Protein 4PQZ (pdb70)

B-factor: mean 63.62, std 23.31, range [29.93, 160.1]

Structure (mmCIF, N/CA/C/O backbone):
data_4PQZ
#
_entry.id   4PQZ
#
_cell.length_a   61.518
_cell.length_b   61.518
_cell.length_c   84.967
_cell.angle_alpha   90.00
_cell.angle_beta   90.00
_cell.angle_gamma   120.00
#
_symmetry.space_group_name_H-M   'P 32 2 1'
#
loop_
_entity.id
_entity.type
_entity.pdbx_description
1 polymer 'Transcriptional protein SWT1'
2 water water
#
loop_
_atom_site.group_PDB
_atom_site.id
_atom_site.type_symbol
_atom_site.label_atom_id
_atom_site.label_alt_id
_atom_site.label_comp_id
_atom_site.label_asym_id
_atom_site.label_entity_id
_atom_site.label_seq_id
_atom_site.pdbx_PDB_ins_code
_atom_site.Cartn_x
_atom_site.Cartn_y
_atom_site.Cartn_z
_atom_site.occupancy
_atom_site.B_iso_or_equiv
_atom_site.auth_seq_id
_atom_site.auth_comp_id
_atom_site.auth_asym_id
_atom_site.auth_atom_id
_atom_site.pdbx_PDB_model_num
ATOM 1 N N . PRO A 1 32 ? -22.505 -2.372 0.578 1.00 111.29 323 PRO A N 1
ATOM 2 C CA . PRO A 1 32 ? -22.641 -3.428 -0.431 1.00 116.05 323 PRO A CA 1
ATOM 3 C C . PRO A 1 32 ? -22.284 -2.912 -1.825 1.00 116.32 323 PRO A C 1
ATOM 4 O O . PRO A 1 32 ? -21.109 -2.685 -2.117 1.00 114.07 323 PRO A O 1
ATOM 8 N N . LEU A 1 33 ? -23.298 -2.716 -2.664 1.00 119.46 324 LEU A N 1
ATOM 9 C CA . LEU A 1 33 ? -23.111 -2.176 -4.008 1.00 122.55 324 LEU A CA 1
ATOM 10 C C . LEU A 1 33 ? -22.746 -0.683 -3.965 1.00 133.74 324 LEU A C 1
ATOM 11 O O . LEU A 1 33 ? -21.717 -0.266 -4.510 1.00 136.36 324 LEU A O 1
ATOM 16 N N . GLN A 1 34 ? -23.579 0.095 -3.275 1.00 140.07 325 GLN A N 1
ATOM 17 C CA . GLN A 1 34 ? -23.559 1.560 -3.317 1.00 143.50 325 GLN A CA 1
ATOM 18 C C . GLN A 1 34 ? -22.376 2.251 -2.629 1.00 134.23 325 GLN A C 1
ATOM 19 O O . GLN A 1 34 ? -22.302 3.481 -2.575 1.00 132.90 325 GLN A O 1
ATOM 25 N N . PHE A 1 35 ? -21.433 1.466 -2.140 1.00 115.76 326 PHE A N 1
ATOM 26 C CA . PHE A 1 35 ? -20.556 1.921 -1.068 1.00 94.71 326 PHE A CA 1
ATOM 27 C C . PHE A 1 35 ? -19.448 2.917 -1.438 1.00 97.59 326 PHE A C 1
ATOM 28 O O . PHE A 1 35 ? -19.232 3.896 -0.722 1.00 78.84 326 PHE A O 1
ATOM 36 N N . ASP A 1 36 ? -18.755 2.671 -2.546 1.00 120.21 327 ASP A N 1
ATOM 37 C CA . ASP A 1 36 ? -17.472 3.335 -2.817 1.00 119.52 327 ASP A CA 1
ATOM 38 C C . ASP A 1 36 ? -17.527 4.835 -3.134 1.00 109.90 327 ASP A C 1
ATOM 39 O O . ASP A 1 36 ? -16.579 5.559 -2.830 1.00 109.86 327 ASP A O 1
ATOM 44 N N . LYS A 1 37 ? -18.614 5.298 -3.748 1.00 96.01 328 LYS A N 1
ATOM 45 C CA . LYS A 1 37 ? -18.709 6.701 -4.151 1.00 96.92 328 LYS A CA 1
ATOM 46 C C . LYS A 1 37 ? -18.776 7.592 -2.928 1.00 90.77 328 LYS A C 1
ATOM 47 O O . LYS A 1 37 ? -18.166 8.658 -2.888 1.00 96.82 328 LYS A O 1
ATOM 53 N N . VAL A 1 38 ? -19.527 7.143 -1.932 1.00 78.69 329 VAL A N 1
ATOM 54 C CA . VAL A 1 38 ? -19.624 7.864 -0.677 1.00 75.44 329 VAL A CA 1
ATOM 55 C C . VAL A 1 38 ? -18.429 7.543 0.241 1.00 65.45 329 VAL A C 1
ATOM 56 O O . VAL A 1 38 ? -18.155 8.275 1.179 1.00 60.15 329 VAL A O 1
ATOM 60 N N . SER A 1 39 ? -17.713 6.460 -0.038 1.00 80.20 330 SER A N 1
ATOM 61 C CA . SER A 1 39 ? -16.476 6.168 0.690 1.00 86.65 330 SER A CA 1
ATOM 62 C C . SER A 1 39 ? -15.398 7.208 0.387 1.00 80.16 330 SER A C 1
ATOM 63 O O . SER A 1 39 ? -14.858 7.839 1.299 1.00 72.66 330 SER A O 1
ATOM 66 N N . GLN A 1 40 ? -15.080 7.378 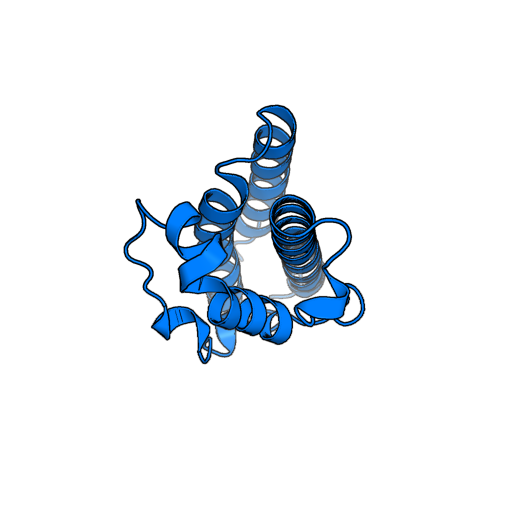-0.895 1.00 74.92 331 GLN A N 1
ATOM 67 C CA . GLN A 1 40 ? -14.103 8.381 -1.303 1.00 76.54 331 GLN A CA 1
ATOM 68 C C . GLN A 1 40 ? -14.608 9.804 -1.047 1.00 85.99 331 GLN A C 1
ATOM 69 O O . GLN A 1 40 ? -13.826 10.690 -0.704 1.00 90.88 331 GLN A O 1
ATOM 75 N N . ASN A 1 41 ? -15.915 10.006 -1.198 1.00 93.85 332 ASN A N 1
ATOM 76 C CA . ASN A 1 41 ? -16.546 11.310 -0.978 1.00 97.46 332 ASN A CA 1
ATOM 77 C C . ASN A 1 41 ? -16.327 11.875 0.434 1.00 86.82 332 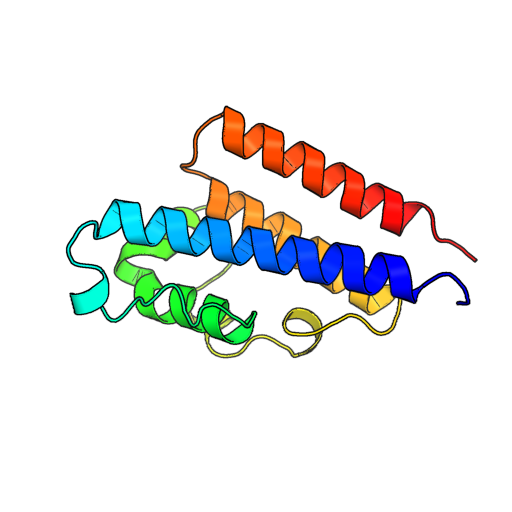ASN A C 1
ATOM 78 O O . ASN A 1 41 ? -15.962 13.040 0.596 1.00 85.56 332 ASN A O 1
ATOM 83 N N . VAL A 1 42 ? -16.560 11.051 1.452 1.00 70.59 333 VAL A N 1
ATOM 84 C CA . VAL A 1 42 ? -16.267 11.428 2.835 1.00 66.24 333 VAL A CA 1
ATOM 85 C C . VAL A 1 42 ? -14.761 11.525 3.069 1.00 63.81 333 VAL A C 1
ATOM 86 O O . VAL A 1 42 ? -14.265 12.535 3.562 1.00 62.52 333 VAL A O 1
ATOM 90 N N . PHE A 1 43 ? -14.048 10.461 2.705 1.00 68.92 334 PHE A N 1
ATOM 91 C CA . PHE A 1 43 ? -12.593 10.372 2.866 1.00 70.21 334 PHE A CA 1
ATOM 92 C C . PHE A 1 43 ? -11.867 11.585 2.281 1.00 77.28 334 PHE A C 1
ATOM 93 O O . PHE A 1 43 ? -11.070 12.224 2.971 1.00 78.92 334 PHE A O 1
ATOM 101 N N . GLU A 1 44 ? -12.163 11.919 1.026 1.00 83.11 335 GLU A N 1
ATOM 102 C CA . GLU A 1 44 ? -11.483 13.030 0.367 1.00 90.86 335 GLU A CA 1
ATOM 103 C C . GLU A 1 44 ? -11.909 14.397 0.906 1.00 84.44 335 GLU A C 1
ATOM 104 O O . GLU A 1 44 ? -11.129 15.350 0.869 1.00 86.68 335 GLU A O 1
ATOM 110 N N . GLN A 1 45 ? -13.134 14.496 1.415 1.00 67.05 336 GLN A N 1
ATOM 111 C CA . GLN A 1 45 ? -13.579 15.749 2.025 1.00 64.44 336 GLN A CA 1
ATOM 112 C C . GLN A 1 45 ? -13.035 15.925 3.442 1.00 59.13 336 GLN A C 1
ATOM 113 O O . GLN A 1 45 ? -12.585 17.014 3.806 1.00 63.83 336 GLN A O 1
ATOM 119 N N . VAL A 1 46 ? -13.078 14.856 4.237 1.00 58.08 337 VAL A N 1
ATOM 120 C CA . VAL A 1 46 ? -12.426 14.841 5.551 1.00 60.23 337 VAL A CA 1
ATOM 121 C C . VAL A 1 46 ? -10.949 15.254 5.445 1.00 57.99 337 VAL A C 1
ATOM 122 O O . VAL A 1 46 ? -10.485 16.105 6.209 1.00 47.97 337 VAL A O 1
ATOM 126 N N . LYS A 1 47 ? -10.241 14.654 4.485 1.00 57.43 338 LYS A N 1
ATOM 127 C CA . LYS A 1 47 ? -8.856 15.022 4.150 1.00 67.91 338 LYS A CA 1
ATOM 128 C C . LYS A 1 47 ? -8.677 16.520 3.892 1.00 68.96 338 LYS A C 1
ATOM 129 O O . LYS A 1 47 ? -7.812 17.157 4.498 1.00 69.41 338 LYS A O 1
ATOM 135 N N . GLU A 1 48 ? -9.490 17.073 2.995 1.00 68.88 339 GLU A N 1
ATOM 136 C CA . GLU A 1 48 ? -9.416 18.497 2.661 1.00 66.25 339 GLU A CA 1
ATOM 137 C C . GLU A 1 48 ? -9.661 19.385 3.876 1.00 60.01 339 GLU A C 1
ATOM 138 O O . GLU A 1 48 ? -9.062 20.449 4.015 1.00 63.33 339 GLU A O 1
ATOM 144 N N . THR A 1 49 ? -10.541 18.930 4.758 1.00 50.12 340 THR A N 1
ATOM 145 C CA . THR A 1 49 ? -10.928 19.700 5.934 1.00 47.92 340 THR A CA 1
ATOM 146 C C . THR A 1 49 ? -9.854 19.648 7.024 1.00 46.99 340 THR A C 1
ATOM 147 O O . THR A 1 49 ? -9.636 20.620 7.748 1.00 54.64 340 THR A O 1
ATOM 151 N N . ILE A 1 50 ? -9.183 18.510 7.138 1.00 54.32 341 ILE A N 1
ATOM 152 C CA . ILE A 1 50 ? -8.069 18.385 8.064 1.00 51.07 341 ILE A CA 1
ATOM 153 C C . ILE A 1 50 ? -6.932 19.288 7.598 1.00 49.07 341 ILE A C 1
ATOM 154 O O . ILE A 1 50 ? -6.303 19.983 8.393 1.00 49.91 341 ILE A O 1
ATOM 159 N N . PHE A 1 51 ? -6.690 19.281 6.292 1.00 46.94 342 PHE A N 1
ATOM 160 C CA . PHE A 1 51 ? -5.593 20.047 5.708 1.00 50.62 342 PHE A CA 1
ATOM 161 C C . PHE A 1 51 ? -5.842 21.538 5.881 1.00 57.89 342 PHE A C 1
ATOM 162 O O . PHE A 1 51 ? -4.956 22.261 6.330 1.00 62.62 342 PHE A O 1
ATOM 170 N N . PHE A 1 52 ? -7.054 21.982 5.544 1.00 49.57 343 PHE A N 1
ATOM 171 C CA . PHE A 1 52 ? -7.470 23.368 5.767 1.00 42.44 343 PHE A CA 1
ATOM 172 C C . PHE A 1 52 ? -7.216 23.798 7.204 1.00 47.45 343 PHE A C 1
ATOM 173 O O . PHE A 1 52 ? -6.638 24.866 7.438 1.00 51.47 343 PHE A O 1
ATOM 181 N N . ALA A 1 53 ? -7.654 22.959 8.150 1.00 48.23 344 ALA A N 1
ATOM 182 C CA . ALA A 1 53 ? -7.572 23.273 9.576 1.00 47.62 344 ALA A CA 1
ATOM 183 C C . ALA A 1 53 ? -6.128 23.376 10.070 1.00 52.86 344 ALA A C 1
ATOM 184 O O . ALA A 1 53 ? -5.784 24.271 10.847 1.00 51.12 344 ALA A O 1
ATOM 186 N N . ILE A 1 54 ? -5.285 22.464 9.606 1.00 54.33 345 ILE A N 1
ATOM 187 C CA . ILE A 1 54 ? -3.884 22.495 9.976 1.00 52.51 345 ILE A CA 1
ATOM 188 C C . ILE A 1 54 ? -3.154 23.676 9.330 1.00 48.51 345 ILE A C 1
ATOM 189 O O . ILE A 1 54 ? -2.429 24.405 10.013 1.00 44.02 345 ILE A O 1
ATOM 194 N N . ASP A 1 55 ? -3.376 23.880 8.031 1.00 57.83 346 ASP A N 1
ATOM 195 C CA . ASP A 1 55 ? -2.852 25.042 7.293 1.00 56.75 346 ASP A CA 1
ATOM 196 C C . ASP A 1 55 ? -3.172 26.363 7.980 1.00 51.49 346 ASP A C 1
ATOM 197 O O . ASP A 1 55 ? -2.298 27.192 8.196 1.00 60.20 346 ASP A O 1
ATOM 202 N N . HIS A 1 56 ? -4.439 26.542 8.329 1.00 54.57 347 HIS A N 1
ATOM 203 C CA . HIS A 1 56 ? -4.945 27.808 8.854 1.00 60.72 347 HIS A CA 1
ATOM 204 C C . HIS A 1 56 ? -4.370 28.131 10.234 1.00 44.77 347 HIS A C 1
ATOM 205 O O . HIS A 1 56 ? -4.032 29.277 10.546 1.00 51.41 347 HIS A O 1
ATOM 212 N N . THR A 1 57 ? -4.280 27.102 11.058 1.00 42.82 348 THR A N 1
ATOM 213 C CA . THR A 1 57 ? -3.769 27.241 12.409 1.00 47.04 348 THR A CA 1
ATOM 214 C C . THR A 1 57 ? -2.243 27.527 12.394 1.00 53.33 348 THR A C 1
ATOM 215 O O . THR A 1 57 ? -1.759 28.393 13.125 1.00 44.42 348 THR A O 1
ATOM 219 N N . LEU A 1 58 ? -1.508 26.833 11.528 1.00 47.36 349 LEU A N 1
ATOM 220 C CA . LEU A 1 58 ? -0.059 27.013 11.431 1.00 61.31 349 LEU A CA 1
ATOM 221 C C . LEU A 1 58 ? 0.319 28.385 10.877 1.00 60.53 349 LEU A C 1
ATOM 222 O O . LEU A 1 58 ? 1.205 29.059 11.408 1.00 50.04 349 LEU A O 1
ATOM 227 N N . ARG A 1 59 ? -0.362 28.788 9.808 1.00 55.43 350 ARG A N 1
ATOM 228 C CA . ARG A 1 59 ? -0.166 30.096 9.210 1.00 59.31 350 ARG A CA 1
ATOM 229 C C . ARG A 1 59 ? -0.506 31.233 10.179 1.00 54.08 350 ARG A C 1
ATOM 230 O O . ARG A 1 59 ? 0.125 32.288 10.154 1.00 62.85 350 ARG A O 1
ATOM 238 N N . LYS A 1 60 ? -1.494 31.019 11.036 1.00 46.54 351 LYS A N 1
ATOM 239 C CA . LYS A 1 60 ? -1.858 32.022 12.040 1.00 55.13 351 LYS A CA 1
ATOM 240 C C . LYS A 1 60 ? -0.856 32.115 13.201 1.00 50.20 351 LYS A C 1
ATOM 241 O O . LYS A 1 60 ? -0.521 33.214 13.662 1.00 48.56 351 LYS A O 1
ATOM 247 N N . GLU A 1 61 ? -0.369 30.970 13.664 1.00 50.89 352 GLU A N 1
ATOM 248 C CA . GLU A 1 61 ? 0.723 30.964 14.638 1.00 50.26 352 GLU A CA 1
ATOM 249 C C . GLU A 1 61 ? 2.040 31.577 14.102 1.00 56.38 352 GLU A C 1
ATOM 250 O O . GLU A 1 61 ? 2.675 32.387 14.781 1.00 46.41 352 GLU A O 1
ATOM 256 N N . TYR A 1 62 ? 2.428 31.208 12.882 1.00 55.83 353 TYR A N 1
ATOM 257 C CA . TYR A 1 62 ? 3.796 31.446 12.399 1.00 55.79 353 TYR A CA 1
ATOM 258 C C . TYR A 1 62 ? 3.946 32.474 11.271 1.00 64.47 353 TYR A C 1
ATOM 259 O O . TYR A 1 62 ? 5.025 33.066 11.098 1.00 56.24 353 TYR A O 1
ATOM 268 N N . GLY A 1 63 ? 2.866 32.693 10.519 1.00 68.28 354 GLY A N 1
ATOM 269 C CA . GLY A 1 63 ? 2.839 33.713 9.479 1.00 64.83 354 GLY A CA 1
ATOM 270 C C . GLY A 1 63 ? 3.913 33.564 8.421 1.00 70.38 354 GLY A C 1
ATOM 271 O O . GLY A 1 63 ? 3.975 32.559 7.717 1.00 81.77 354 GLY A O 1
ATOM 272 N N . GLU A 1 64 ? 4.757 34.585 8.316 1.00 75.29 355 GLU A N 1
ATOM 273 C CA . GLU A 1 64 ? 5.924 34.574 7.439 1.00 85.39 355 GLU A CA 1
ATOM 274 C C . GLU A 1 64 ? 6.875 33.403 7.713 1.00 86.04 355 GLU A C 1
ATOM 275 O O . GLU A 1 64 ? 7.524 32.871 6.802 1.00 73.85 355 GLU A O 1
ATOM 281 N N . ASP A 1 65 ? 6.973 33.012 8.977 1.00 83.32 356 ASP A N 1
ATOM 282 C CA . ASP A 1 65 ? 8.041 32.106 9.384 1.00 69.00 356 ASP A CA 1
ATOM 283 C C . ASP A 1 65 ? 7.711 30.629 9.161 1.00 51.11 356 ASP A C 1
ATOM 284 O O . ASP A 1 65 ? 8.322 29.769 9.785 1.00 58.03 356 ASP A O 1
ATOM 289 N N . ILE A 1 66 ? 6.767 30.328 8.262 1.00 55.51 357 ILE A N 1
ATOM 290 C CA . ILE A 1 66 ? 6.313 28.934 8.111 1.00 63.71 357 ILE A CA 1
ATOM 291 C C . ILE A 1 66 ? 7.318 28.022 7.416 1.00 62.38 357 ILE A C 1
ATOM 292 O O . ILE A 1 66 ? 7.333 26.818 7.664 1.00 65.25 357 ILE A O 1
ATOM 297 N N . GLY A 1 67 ? 8.141 28.591 6.539 1.00 59.03 358 GLY A N 1
ATOM 298 C CA . GLY A 1 67 ? 9.229 27.847 5.926 1.00 58.02 358 GLY A CA 1
ATOM 299 C C . GLY A 1 67 ? 10.296 27.563 6.967 1.00 61.03 358 GLY A C 1
ATOM 300 O O . GLY A 1 67 ? 10.940 26.510 6.951 1.00 68.74 358 GLY A O 1
ATOM 301 N N . PHE A 1 68 ? 10.466 28.512 7.883 1.00 56.23 359 PHE A N 1
ATOM 302 C CA . PHE A 1 68 ? 11.435 28.400 8.970 1.00 63.36 359 PHE A CA 1
ATOM 303 C C . PHE A 1 68 ? 11.071 27.290 9.965 1.00 68.26 359 PHE A C 1
ATOM 304 O O . PHE A 1 68 ? 11.947 26.635 10.518 1.00 57.63 359 PHE A O 1
ATOM 312 N N . ILE A 1 69 ? 9.785 27.065 10.195 1.00 54.31 360 ILE A N 1
ATOM 313 C CA . ILE A 1 69 ? 9.394 25.966 11.094 1.00 47.58 360 ILE A CA 1
ATOM 314 C C . ILE A 1 69 ? 8.930 24.730 10.336 1.00 46.92 360 ILE A C 1
ATOM 315 O O . ILE A 1 69 ? 8.147 23.933 10.853 1.00 66.76 360 ILE A O 1
ATOM 320 N N . ASP A 1 70 ? 9.434 24.578 9.111 1.00 51.14 361 ASP A N 1
ATOM 321 C CA . ASP A 1 70 ? 9.237 23.357 8.306 1.00 64.90 361 ASP A CA 1
ATOM 322 C C . ASP A 1 70 ? 7.777 22.974 7.999 1.00 68.63 361 ASP A C 1
ATOM 323 O O . ASP A 1 70 ? 7.447 21.792 7.850 1.00 53.50 361 ASP A O 1
ATOM 328 N N . TYR A 1 71 ? 6.902 23.964 7.892 1.00 60.81 362 TYR A N 1
ATOM 329 C CA . TYR A 1 71 ? 5.594 23.685 7.329 1.00 63.00 362 TYR A CA 1
ATOM 330 C C . TYR A 1 71 ? 5.522 24.162 5.883 1.00 69.47 362 TYR A C 1
ATOM 331 O O . TYR A 1 71 ? 5.429 25.366 5.623 1.00 78.98 362 TYR A O 1
ATOM 340 N N . ASN A 1 72 ? 5.585 23.220 4.944 1.00 68.88 363 ASN A N 1
ATOM 341 C CA . ASN A 1 72 ? 5.242 23.518 3.555 1.00 81.11 363 ASN A CA 1
ATOM 342 C C . ASN A 1 72 ? 3.896 22.889 3.181 1.00 79.24 363 ASN A C 1
ATOM 343 O O . ASN A 1 72 ? 3.743 21.665 3.273 1.00 77.76 363 ASN A O 1
ATOM 348 N N . PRO A 1 73 ? 2.926 23.726 2.778 1.00 82.20 364 PRO A N 1
ATOM 349 C CA . PRO A 1 73 ? 1.559 23.330 2.408 1.00 79.06 364 PRO A CA 1
ATOM 350 C C . PRO A 1 73 ? 1.530 22.159 1.411 1.00 79.69 364 PRO A C 1
ATOM 351 O O . PRO A 1 73 ? 0.649 21.299 1.472 1.00 67.45 364 PRO A O 1
ATOM 355 N N . ASP A 1 74 ? 2.500 22.148 0.502 1.00 91.06 365 ASP A N 1
ATOM 356 C CA . ASP A 1 74 ? 2.848 20.988 -0.296 1.00 102.01 365 ASP A CA 1
ATOM 357 C C . ASP A 1 74 ? 4.103 20.515 0.423 1.00 115.83 365 ASP A C 1
ATOM 358 O O . ASP A 1 74 ? 5.180 21.023 0.144 1.00 129.35 365 ASP A O 1
ATOM 363 N N . LYS A 1 75 ? 4.025 19.500 1.284 1.00 115.11 366 LYS A N 1
ATOM 364 C CA . LYS A 1 75 ? 3.151 18.342 1.140 1.00 108.99 366 LYS A CA 1
ATOM 365 C C . LYS A 1 75 ? 2.329 18.011 2.390 1.00 90.01 366 LYS A C 1
ATOM 366 O O . LYS A 1 75 ? 2.702 17.164 3.188 1.00 94.43 366 LYS A O 1
ATOM 372 N N . LEU A 1 76 ? 1.189 18.676 2.513 1.00 73.61 367 LEU A N 1
ATOM 373 C CA . LEU A 1 76 ? 0.098 18.190 3.323 1.00 70.02 367 LEU A CA 1
ATOM 374 C C . LEU A 1 76 ? -0.779 17.418 2.353 1.00 72.51 367 LEU A C 1
ATOM 375 O O . LEU A 1 76 ? -1.816 17.925 1.928 1.00 78.34 367 LEU A O 1
ATOM 380 N N . THR A 1 77 ? -0.342 16.219 1.964 1.00 67.77 368 THR A N 1
ATOM 381 C CA . THR A 1 77 ? -1.110 15.399 1.015 1.00 74.07 368 THR A CA 1
ATOM 382 C C . THR A 1 77 ? -1.743 14.167 1.640 1.00 68.56 368 THR A C 1
ATOM 383 O O . THR A 1 77 ? -2.665 13.578 1.074 1.00 76.09 368 THR A O 1
ATOM 387 N N . THR A 1 78 ? -1.249 13.760 2.799 1.00 55.17 369 THR A N 1
ATOM 388 C CA . THR A 1 78 ? -1.810 12.578 3.433 1.00 56.18 369 THR A CA 1
ATOM 389 C C . THR A 1 78 ? -2.317 12.876 4.831 1.00 59.33 369 THR A C 1
ATOM 390 O O . THR A 1 78 ? -1.962 13.888 5.435 1.00 58.11 369 THR A O 1
ATOM 394 N N . ILE A 1 79 ? -3.155 11.984 5.344 1.00 63.85 370 ILE A N 1
ATOM 395 C CA . ILE A 1 79 ? -3.629 12.107 6.711 1.00 55.68 370 ILE A CA 1
ATOM 396 C C . ILE A 1 79 ? -2.453 11.878 7.652 1.00 57.69 370 ILE A C 1
ATOM 397 O O . ILE A 1 79 ? -2.381 12.479 8.723 1.00 50.54 370 ILE A O 1
ATOM 402 N N . GLU A 1 80 ? -1.515 11.035 7.221 1.00 63.01 371 GLU A N 1
ATOM 403 C CA . GLU A 1 80 ? -0.276 10.804 7.968 1.00 72.82 371 GLU A CA 1
ATOM 404 C C . GLU A 1 80 ? 0.594 12.061 8.137 1.00 52.12 371 GLU A C 1
ATOM 405 O O . GLU A 1 80 ? 1.118 12.293 9.216 1.00 44.53 371 GLU A O 1
ATOM 411 N N . ASN A 1 81 ? 0.749 12.850 7.071 1.00 43.09 372 ASN A N 1
ATOM 412 C CA . ASN A 1 81 ? 1.401 14.161 7.161 1.00 42.07 372 ASN A CA 1
ATOM 413 C C . ASN A 1 81 ? 0.729 15.088 8.166 1.00 49.89 372 ASN A C 1
ATOM 414 O O . ASN A 1 81 ? 1.397 15.716 8.993 1.00 60.89 372 ASN A O 1
ATOM 419 N N . ALA A 1 82 ? -0.597 15.167 8.086 1.00 35.21 373 ALA A N 1
ATOM 420 C CA . ALA A 1 82 ? -1.381 15.995 8.997 1.00 32.48 373 ALA A CA 1
ATOM 421 C C . ALA A 1 82 ? -1.158 15.589 10.450 1.00 43.95 373 ALA A C 1
ATOM 422 O O . ALA A 1 82 ? -0.874 16.429 11.304 1.00 44.32 373 ALA A O 1
ATOM 424 N N . SER A 1 83 ? -1.284 14.295 10.716 1.00 49.24 374 SER A N 1
ATOM 425 C CA . SER A 1 83 ? -1.060 13.734 12.044 1.00 52.18 374 SER A CA 1
ATOM 426 C C . SER A 1 83 ? 0.329 14.076 12.572 1.00 48.73 374 SER A C 1
ATOM 427 O O . SER A 1 83 ? 0.490 14.533 13.709 1.00 46.38 374 SER A O 1
ATOM 430 N N . ASN 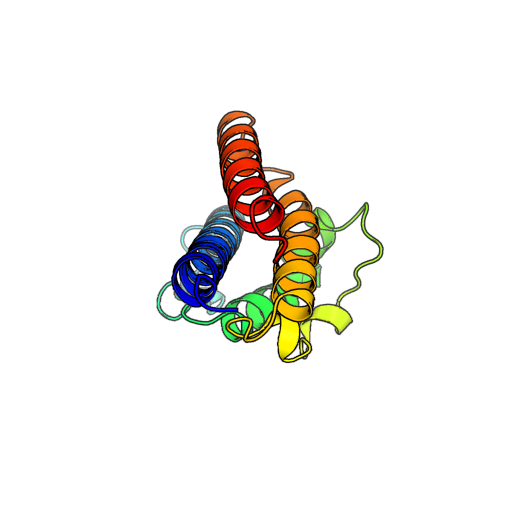A 1 84 ? 1.332 13.863 11.731 1.00 35.75 375 ASN A N 1
ATOM 431 C CA . ASN A 1 84 ? 2.715 14.243 12.062 1.00 46.63 375 ASN A CA 1
ATOM 432 C C . ASN A 1 84 ? 2.838 15.742 12.417 1.00 51.61 375 ASN A C 1
ATOM 433 O O . ASN A 1 84 ? 3.482 16.109 13.406 1.00 41.05 375 ASN A O 1
ATOM 438 N N . TYR A 1 85 ? 2.188 16.607 11.641 1.00 48.22 376 TYR A N 1
ATOM 439 C CA . TYR A 1 85 ? 2.096 18.029 12.010 1.00 49.35 376 TYR A CA 1
ATOM 440 C C . TYR A 1 85 ? 1.433 18.320 13.367 1.00 50.08 376 TYR A C 1
ATOM 441 O O . TYR A 1 85 ? 1.910 19.177 14.118 1.00 50.44 376 TYR A O 1
ATOM 450 N N . ILE A 1 86 ? 0.348 17.612 13.681 1.00 48.77 377 ILE A N 1
ATOM 451 C CA . ILE A 1 86 ? -0.300 17.777 14.982 1.00 40.02 377 ILE A CA 1
ATOM 452 C C . ILE A 1 86 ? 0.633 17.325 16.085 1.00 40.77 377 ILE A C 1
ATOM 453 O O . ILE A 1 86 ? 0.767 18.005 17.109 1.00 42.84 377 ILE A O 1
ATOM 458 N N . TYR A 1 87 ? 1.270 16.172 15.866 1.00 38.23 378 TYR A N 1
ATOM 459 C CA . TYR A 1 87 ? 2.371 15.672 16.720 1.00 47.72 378 TYR A CA 1
ATOM 460 C C . TYR A 1 87 ? 3.554 16.653 16.925 1.00 37.57 378 TYR A C 1
ATOM 461 O O . TYR A 1 87 ? 3.947 16.950 18.058 1.00 47.25 378 TYR A O 1
ATOM 470 N N . LEU A 1 88 ? 4.126 17.147 15.834 1.00 38.73 379 LEU A N 1
ATOM 471 C CA . LEU A 1 88 ? 5.326 18.014 15.924 1.00 45.66 379 LEU A CA 1
ATOM 472 C C . LEU A 1 88 ? 5.044 19.346 16.591 1.00 51.47 379 LEU A C 1
ATOM 473 O O . LEU A 1 88 ? 5.905 19.899 17.265 1.00 49.26 379 LEU A O 1
ATOM 478 N N . PHE A 1 89 ? 3.828 19.854 16.389 1.00 51.72 380 PHE A N 1
ATOM 479 C CA . PHE A 1 89 ? 3.453 21.172 16.880 1.00 46.35 380 PHE A CA 1
ATOM 480 C C . PHE A 1 89 ? 2.502 21.101 18.063 1.00 39.93 380 PHE A C 1
ATOM 481 O O . PHE A 1 89 ? 1.808 22.074 18.363 1.00 49.46 380 PHE A O 1
ATOM 489 N N . TRP A 1 90 ? 2.497 19.959 18.746 1.00 34.76 381 TRP A N 1
ATOM 490 C CA . TRP A 1 90 ? 1.553 19.710 19.839 1.00 43.30 381 TRP A CA 1
ATOM 491 C C . TRP A 1 90 ? 1.679 20.713 20.982 1.00 43.22 381 TRP A C 1
ATOM 492 O O . TRP A 1 90 ? 0.721 21.408 21.340 1.00 50.25 381 TRP A O 1
ATOM 503 N N . VAL A 1 91 ? 2.870 20.783 21.552 1.00 49.26 382 VAL A N 1
ATOM 504 C CA . VAL A 1 91 ? 3.134 21.650 22.689 1.00 42.78 382 VAL A CA 1
ATOM 505 C C . VAL A 1 91 ? 2.946 23.125 22.341 1.00 52.15 382 VAL A C 1
ATOM 506 O O . VAL A 1 91 ? 2.388 23.886 23.132 1.00 51.24 382 VAL A O 1
ATOM 510 N N . SER A 1 92 ? 3.392 23.521 21.148 1.00 47.10 383 SER A N 1
ATOM 511 C CA . SER A 1 92 ? 3.343 24.917 20.722 1.00 39.61 383 SER A CA 1
ATOM 512 C C . SER A 1 92 ? 1.958 25.389 20.301 1.00 50.95 383 SER A C 1
ATOM 513 O O . SER A 1 92 ? 1.533 26.513 20.629 1.00 54.42 383 SER A O 1
ATOM 516 N N . VAL A 1 93 ? 1.263 24.554 19.527 1.00 38.98 384 VAL A N 1
ATOM 517 C CA . VAL A 1 93 ? 0.032 25.010 18.889 1.00 38.65 384 VAL A CA 1
ATOM 518 C C . VAL A 1 93 ? -1.211 24.134 19.141 1.00 43.79 384 VAL A C 1
ATOM 519 O O . VAL A 1 93 ? -2.273 24.654 19.465 1.00 50.11 384 VAL A O 1
ATOM 523 N N . PHE A 1 94 ? -1.077 22.815 19.003 1.00 43.44 385 PHE A N 1
ATOM 524 C CA . PHE A 1 94 ? -2.249 21.956 18.909 1.00 44.44 385 PHE A CA 1
ATOM 525 C C . PHE A 1 94 ? -2.857 21.443 20.224 1.00 49.96 385 PHE A C 1
ATOM 526 O O . PHE A 1 94 ? -4.051 21.211 20.285 1.00 47.63 385 PHE A O 1
ATOM 534 N N . SER A 1 95 ? -2.054 21.263 21.268 1.00 50.77 386 SER A N 1
ATOM 535 C CA . SER A 1 95 ? -2.597 20.765 22.524 1.00 48.62 386 SER A CA 1
ATOM 536 C C . SER A 1 95 ? -3.570 21.766 23.129 1.00 39.55 386 SER A C 1
ATOM 537 O O . SER A 1 95 ? -4.488 21.395 23.848 1.00 36.12 386 SER A O 1
ATOM 540 N N . GLU A 1 96 ? -3.338 23.041 22.866 1.00 49.85 387 GLU A N 1
ATOM 541 C CA . GLU A 1 96 ? -4.248 24.076 23.335 1.00 51.26 387 GLU A CA 1
ATOM 542 C C . GLU A 1 96 ? -5.641 23.876 22.755 1.00 49.00 387 GLU A C 1
ATOM 543 O O . GLU A 1 96 ? -6.637 24.061 23.447 1.00 42.35 387 GLU A O 1
ATOM 549 N N . LEU A 1 97 ? -5.694 23.496 21.480 1.00 49.00 388 LEU A N 1
ATOM 550 C CA . LEU A 1 97 ? -6.965 23.248 20.800 1.00 45.70 388 LEU A CA 1
ATOM 551 C C . LEU A 1 97 ? -7.647 21.988 21.343 1.00 42.83 388 LEU A C 1
ATOM 552 O O . LEU A 1 97 ? -8.855 21.821 21.223 1.00 42.37 388 LEU A O 1
ATOM 557 N N . PHE A 1 98 ? -6.870 21.124 21.980 1.00 48.10 389 PHE A N 1
ATOM 558 C CA . PHE A 1 98 ? -7.399 19.868 22.470 1.00 36.06 389 PHE A CA 1
ATOM 559 C C . PHE A 1 98 ? -7.617 19.843 23.986 1.00 39.26 389 PHE A C 1
ATOM 560 O O . PHE A 1 98 ? -7.751 18.764 24.574 1.00 33.63 389 PHE A O 1
ATOM 568 N N . THR A 1 99 ? -7.662 21.012 24.626 1.00 43.47 390 THR A N 1
ATOM 569 C CA . THR A 1 99 ? -7.769 21.037 26.092 1.00 47.13 390 THR A CA 1
ATOM 570 C C . THR A 1 99 ? -8.984 20.266 26.635 1.00 49.23 390 THR A C 1
ATOM 571 O O . THR A 1 99 ? -8.873 19.498 27.606 1.00 59.81 390 THR A O 1
ATOM 575 N N . CYS A 1 100 ? -10.138 20.444 26.004 1.00 49.04 391 CYS A N 1
ATOM 576 C CA . CYS A 1 100 ? -11.336 19.734 26.469 1.00 46.22 391 CYS A CA 1
ATOM 577 C C . CYS A 1 100 ? -11.535 18.394 25.762 1.00 38.23 391 CYS A C 1
ATOM 578 O O . CYS A 1 100 ? -12.655 17.977 25.461 1.00 43.68 391 CYS A O 1
ATOM 581 N N . SER A 1 101 ? -10.417 17.723 25.520 1.00 46.63 392 SER A N 1
ATOM 582 C CA . SER A 1 101 ? -10.399 16.403 24.923 1.00 55.18 392 SER A CA 1
ATOM 583 C C . SER A 1 101 ? -9.530 15.520 25.806 1.00 53.07 392 SER A C 1
ATOM 584 O O . SER A 1 101 ? -8.685 16.010 26.551 1.00 61.79 392 SER A O 1
ATOM 587 N N . LYS A 1 102 ? -9.735 14.216 25.709 1.00 37.05 393 LYS A N 1
ATOM 588 C CA . LYS A 1 102 ? -8.895 13.242 26.386 1.00 40.40 393 LYS A CA 1
ATOM 589 C C . LYS A 1 102 ? -7.707 12.861 25.513 1.00 41.55 393 LYS A C 1
ATOM 590 O O . LYS A 1 102 ? -6.805 12.144 25.948 1.00 58.14 393 LYS A O 1
ATOM 596 N N . ILE A 1 103 ? -7.726 13.330 24.273 1.00 50.21 394 ILE A N 1
ATOM 597 C CA . ILE A 1 103 ? -6.635 13.084 23.337 1.00 52.88 394 ILE A CA 1
ATOM 598 C C . ILE A 1 103 ? -5.311 13.686 23.847 1.00 45.01 394 ILE A C 1
ATOM 599 O O . ILE A 1 103 ? -5.241 14.869 24.213 1.00 35.53 394 ILE A O 1
ATOM 604 N N . LYS A 1 104 ? -4.286 12.839 23.924 1.00 41.63 395 LYS A N 1
ATOM 605 C CA . LYS A 1 104 ? -2.934 13.260 24.310 1.00 48.65 395 LYS A CA 1
ATOM 606 C C . LYS A 1 104 ? -1.984 13.229 23.112 1.00 39.78 395 LYS A C 1
ATOM 607 O O . LYS 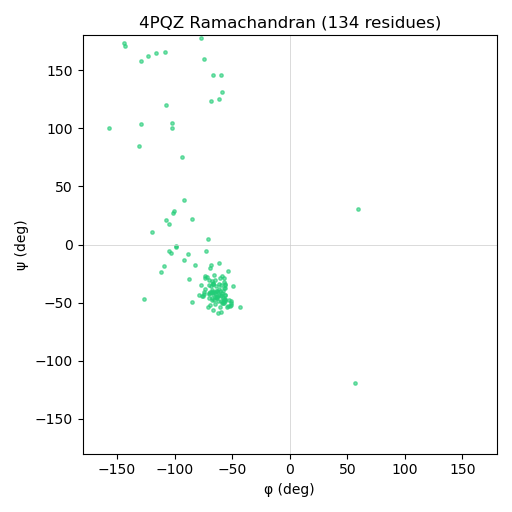A 1 104 ? -2.292 12.614 22.080 1.00 41.80 395 LYS A O 1
ATOM 613 N N . LYS A 1 105 ? -0.827 13.870 23.280 1.00 38.79 396 LYS A N 1
ATOM 614 C CA . LYS A 1 105 ? 0.211 13.954 22.251 1.00 39.84 396 LYS A CA 1
ATOM 615 C C . LYS A 1 105 ? 0.454 12.632 21.527 1.00 41.50 396 LYS A C 1
ATOM 616 O O . LYS A 1 105 ? 0.381 12.567 20.303 1.00 39.58 396 LYS A O 1
ATOM 622 N N . ASN A 1 106 ? 0.714 11.577 22.297 1.00 49.32 397 ASN A N 1
ATOM 623 C CA . ASN A 1 106 ? 1.018 10.249 21.751 1.00 51.90 397 ASN A CA 1
ATOM 624 C C . ASN A 1 106 ? 0.004 9.644 20.748 1.00 50.35 397 ASN A C 1
ATOM 625 O O . ASN A 1 106 ? 0.360 8.791 19.933 1.00 51.72 397 ASN A O 1
ATOM 630 N N . GLU A 1 107 ? -1.248 10.097 20.795 1.00 52.75 398 GLU A N 1
ATOM 631 C CA . GLU A 1 107 ? -2.280 9.653 19.850 1.00 42.56 398 GLU A CA 1
ATOM 632 C C . GLU A 1 107 ? -1.897 9.941 18.374 1.00 56.64 398 GLU A C 1
ATOM 633 O O . GLU A 1 107 ? -2.352 9.244 17.448 1.00 42.40 398 GLU A O 1
ATOM 639 N N . TRP A 1 108 ? -1.069 10.969 18.162 1.00 38.76 399 TRP A N 1
ATOM 640 C CA . TRP A 1 108 ? -0.718 11.414 16.807 1.00 36.10 399 TRP A CA 1
ATOM 641 C C . TRP A 1 108 ? 0.620 10.888 16.308 1.00 40.52 399 TRP A C 1
ATOM 642 O O . TRP A 1 108 ? 1.017 11.152 15.177 1.00 44.52 399 TRP A O 1
ATOM 653 N N . LYS A 1 109 ? 1.301 10.128 17.150 1.00 51.07 400 LYS A N 1
ATOM 654 C CA . LYS A 1 109 ? 2.581 9.537 16.786 1.00 54.15 400 LYS A CA 1
ATOM 655 C C . LYS A 1 109 ? 2.418 8.543 15.633 1.00 50.65 400 LYS A C 1
ATOM 656 O O . LYS A 1 109 ? 3.198 8.540 14.677 1.00 57.67 400 LYS A O 1
ATOM 662 N N . SER A 1 110 ? 1.400 7.697 15.733 1.00 50.71 401 SER A N 1
ATOM 663 C CA . SER A 1 110 ? 1.094 6.718 14.687 1.00 60.45 401 SER A CA 1
ATOM 664 C C . SER A 1 110 ? -0.375 6.333 14.796 1.00 58.14 401 SER A C 1
ATOM 665 O O . SER A 1 110 ? -0.766 5.541 15.657 1.00 61.68 401 SER A O 1
ATOM 668 N N . LEU A 1 111 ? -1.184 6.931 13.933 1.00 48.79 402 LEU A N 1
ATOM 669 C CA . LEU A 1 111 ? -2.604 6.626 13.863 1.00 53.26 402 LEU A CA 1
ATOM 670 C C . LEU A 1 111 ? -2.809 5.205 13.368 1.00 58.75 402 LEU A C 1
ATOM 671 O O . LEU A 1 111 ? -2.045 4.723 12.527 1.00 53.37 402 LEU A O 1
ATOM 676 N N . PRO A 1 112 ? -3.852 4.534 13.876 1.00 54.95 403 PRO A N 1
ATOM 677 C CA . PRO A 1 112 ? -4.267 3.252 13.299 1.00 38.43 403 PRO A CA 1
ATOM 678 C C . PRO A 1 112 ? -4.644 3.444 11.837 1.00 40.12 403 PRO A C 1
ATOM 679 O O . PRO A 1 112 ? -5.171 4.497 11.487 1.00 51.56 403 PRO A O 1
ATOM 683 N N . THR A 1 113 ? -4.378 2.446 11.005 1.00 43.80 404 THR A N 1
ATOM 684 C CA . THR A 1 113 ? -4.656 2.530 9.573 1.00 57.78 404 THR A CA 1
ATOM 685 C C . THR A 1 113 ? -6.130 2.836 9.230 1.00 58.54 404 THR A C 1
ATOM 686 O O . THR A 1 113 ? -6.414 3.444 8.193 1.00 54.62 404 THR A O 1
ATOM 690 N N . VAL A 1 114 ? -7.060 2.429 10.094 1.00 52.42 405 VAL A N 1
ATOM 691 C CA . VAL A 1 114 ? -8.484 2.707 9.861 1.00 63.19 405 VAL A CA 1
ATOM 692 C C . VAL A 1 114 ? -8.762 4.217 9.793 1.00 60.65 405 VAL A C 1
ATOM 693 O O . VAL A 1 114 ? -9.676 4.674 9.098 1.00 49.73 405 VAL A O 1
ATOM 697 N N . LEU A 1 115 ? -7.939 4.977 10.507 1.00 59.10 406 LEU A N 1
ATOM 698 C CA . LEU A 1 115 ? -8.057 6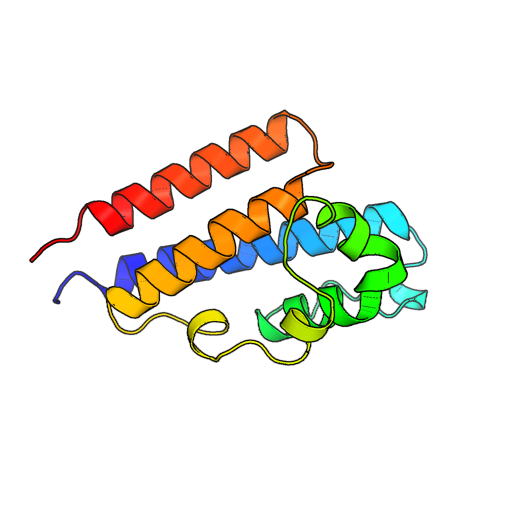.419 10.582 1.00 48.23 406 LEU A CA 1
ATOM 699 C C . LEU A 1 115 ? -7.219 7.129 9.511 1.00 51.06 406 LEU A C 1
ATOM 700 O O . LEU A 1 115 ? -7.413 8.319 9.261 1.00 53.06 406 LEU A O 1
ATOM 705 N N . LYS A 1 116 ? -6.311 6.396 8.864 1.00 71.32 407 LYS A N 1
ATOM 706 C CA . LYS A 1 116 ? -5.343 6.991 7.924 1.00 69.60 407 LYS A CA 1
ATOM 707 C C . LYS A 1 116 ? -5.648 6.750 6.450 1.00 69.44 407 LYS A C 1
ATOM 708 O O . LYS A 1 116 ? -4.947 7.276 5.581 1.00 59.68 407 LYS A O 1
ATOM 714 N N . SER A 1 117 ? -6.672 5.950 6.163 1.00 67.28 408 SER A N 1
ATOM 715 C CA . SER A 1 117 ? -6.917 5.524 4.786 1.00 68.94 408 SER A CA 1
ATOM 716 C C . SER A 1 117 ? -8.398 5.413 4.444 1.00 61.03 408 SER A C 1
ATOM 717 O O . SER A 1 117 ? -9.264 5.559 5.315 1.00 57.06 408 SER A O 1
ATOM 720 N N . LYS A 1 118 ? -8.676 5.167 3.165 1.00 58.87 409 LYS A N 1
ATOM 721 C CA . LYS A 1 118 ? -10.046 5.081 2.668 1.00 66.43 409 LYS A CA 1
ATOM 722 C C . LYS A 1 118 ? -10.751 3.849 3.213 1.00 68.68 409 LYS A C 1
ATOM 723 O O . LYS A 1 118 ? -10.261 2.729 3.049 1.00 67.22 409 LYS A O 1
ATOM 729 N N . PRO A 1 119 ? -11.899 4.056 3.881 1.00 69.17 410 PRO A N 1
ATOM 730 C CA . PRO A 1 119 ? -12.691 2.956 4.439 1.00 73.58 410 PRO A CA 1
ATOM 731 C C . PRO A 1 119 ? -13.151 1.942 3.383 1.00 82.18 410 PRO A C 1
ATOM 732 O O . PRO A 1 119 ? -13.682 2.327 2.336 1.00 80.49 410 PRO A O 1
ATOM 736 N N . THR A 1 120 ? -12.941 0.658 3.670 1.00 82.38 411 THR A N 1
ATOM 737 C CA . THR A 1 120 ? -13.334 -0.416 2.760 1.00 77.03 411 THR A CA 1
ATOM 738 C C . THR A 1 120 ? -14.613 -1.130 3.201 1.00 75.34 411 THR A C 1
ATOM 739 O O . THR A 1 120 ? -15.145 -1.961 2.468 1.00 76.92 411 THR A O 1
ATOM 743 N N . ASN A 1 121 ? -15.103 -0.804 4.395 1.00 76.47 412 ASN A N 1
ATOM 744 C CA . ASN A 1 121 ? -16.387 -1.333 4.869 1.00 77.83 412 ASN A CA 1
ATOM 745 C C . ASN A 1 121 ? -17.177 -0.307 5.682 1.00 76.15 412 ASN A C 1
ATOM 746 O O . ASN A 1 121 ? -16.655 0.762 6.010 1.00 69.04 412 ASN A O 1
ATOM 751 N N . LEU A 1 122 ? -18.429 -0.626 6.004 1.00 64.39 413 LEU A N 1
ATOM 752 C CA . LEU A 1 122 ? -19.312 0.347 6.654 1.00 61.03 413 LEU A CA 1
ATOM 753 C C . LEU A 1 122 ? -18.877 0.654 8.076 1.00 49.28 413 LEU A C 1
ATOM 754 O O . LEU A 1 122 ? -18.917 1.806 8.514 1.00 55.46 413 LEU A O 1
ATOM 759 N N . ASN A 1 123 ? -18.470 -0.382 8.799 1.00 55.13 414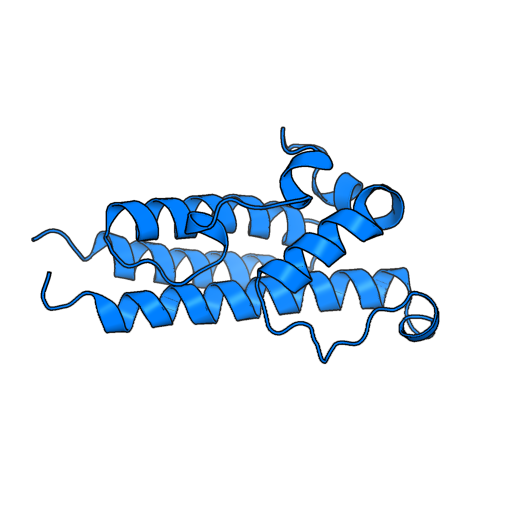 ASN A N 1
ATOM 760 C CA . ASN A 1 123 ? -17.932 -0.208 10.140 1.00 57.69 414 ASN A CA 1
ATOM 761 C C . ASN A 1 123 ? -16.728 0.765 10.148 1.00 59.12 414 ASN A C 1
ATOM 762 O O . ASN A 1 123 ? -16.675 1.708 10.946 1.00 59.47 414 ASN A O 1
ATOM 767 N N . ASP A 1 124 ? -15.787 0.536 9.232 1.00 62.58 415 ASP A N 1
ATOM 768 C CA . ASP A 1 124 ? -14.579 1.351 9.108 1.00 58.72 415 ASP A CA 1
ATOM 769 C C . ASP A 1 124 ? -14.915 2.787 8.716 1.00 55.39 415 ASP A C 1
ATOM 770 O O . ASP A 1 124 ? -14.272 3.728 9.181 1.00 46.32 415 ASP A O 1
ATOM 775 N N . LEU A 1 125 ? -15.937 2.942 7.875 1.00 67.48 416 LEU A N 1
ATOM 776 C CA . LEU A 1 125 ? -16.397 4.260 7.436 1.00 61.74 416 LEU A CA 1
ATOM 777 C C . LEU A 1 125 ? -17.026 5.057 8.574 1.00 64.17 416 LEU A C 1
ATOM 778 O O . LEU A 1 125 ? -16.815 6.261 8.681 1.00 68.12 416 LEU A O 1
ATOM 783 N N . ARG A 1 126 ? -17.784 4.380 9.432 1.00 55.46 417 ARG A N 1
ATOM 784 C CA . ARG A 1 126 ? -18.360 5.032 10.603 1.00 50.15 417 ARG A CA 1
ATOM 785 C C . ARG A 1 126 ? -17.272 5.368 11.606 1.00 51.91 417 ARG A C 1
ATOM 786 O O . ARG A 1 126 ? -17.265 6.454 12.189 1.00 60.34 417 ARG A O 1
ATOM 794 N N . THR A 1 127 ? -16.356 4.427 11.803 1.00 53.57 418 THR A N 1
ATOM 795 C CA . THR A 1 127 ? -15.217 4.630 12.703 1.00 52.96 418 THR A CA 1
ATOM 796 C C . THR A 1 127 ? -14.361 5.811 12.242 1.00 48.99 418 THR A C 1
ATOM 797 O O . THR A 1 127 ? -13.957 6.645 13.049 1.00 35.83 418 THR A O 1
ATOM 801 N N . PHE A 1 128 ? -14.127 5.879 10.934 1.00 52.65 419 PHE A N 1
ATOM 802 C CA . PHE A 1 128 ? -13.360 6.950 10.321 1.00 45.28 419 PHE A CA 1
ATOM 803 C C . PHE A 1 128 ? -14.047 8.290 10.533 1.00 47.98 419 PHE A C 1
ATOM 804 O O . PHE A 1 128 ? -13.465 9.212 11.112 1.00 53.69 419 PHE A O 1
ATOM 812 N N . GLU A 1 129 ? -15.284 8.387 10.052 1.00 52.61 420 GLU A N 1
ATOM 813 C CA . GLU A 1 129 ? -16.055 9.619 10.134 1.00 54.26 420 GLU A CA 1
ATOM 814 C C . GLU A 1 129 ? -16.276 10.083 11.568 1.00 57.77 420 GLU A C 1
ATOM 815 O O . GLU A 1 129 ? -16.127 11.271 11.844 1.00 47.22 420 GLU A O 1
ATOM 821 N N . GLN A 1 130 ? -16.629 9.171 12.478 1.00 57.69 421 GLN A N 1
ATOM 822 C CA . GLN A 1 130 ? -16.834 9.566 13.880 1.00 50.82 421 GLN A CA 1
ATOM 823 C C . GLN A 1 130 ? -15.576 10.130 14.542 1.00 46.59 421 GLN A C 1
ATOM 824 O O . GLN A 1 130 ? -15.655 11.064 15.335 1.00 41.45 421 GLN A O 1
ATOM 830 N N . PHE A 1 131 ? -14.415 9.563 14.238 1.00 42.63 422 PHE A N 1
ATOM 831 C CA . PHE A 1 131 ? -13.192 10.013 14.907 1.00 43.88 422 PHE A CA 1
ATOM 832 C C . PHE A 1 131 ? -12.882 11.434 14.455 1.00 47.02 422 PHE A C 1
ATOM 833 O O . PHE A 1 131 ? -12.642 12.336 15.274 1.00 38.41 422 PHE A O 1
ATOM 841 N N . TRP A 1 132 ? -12.934 11.621 13.140 1.00 35.58 423 TRP A N 1
ATOM 842 C CA . TRP A 1 132 ? -12.539 12.882 12.520 1.00 50.31 423 TRP A CA 1
ATOM 843 C C . TRP A 1 132 ? -13.533 14.023 12.722 1.00 46.32 423 TRP A C 1
ATOM 844 O O . TRP A 1 132 ? -13.144 15.182 12.713 1.00 44.54 423 TRP A O 1
ATOM 855 N N . GLU A 1 133 ? -14.806 13.672 12.905 1.00 45.76 424 GLU A N 1
ATOM 856 C CA . GLU A 1 133 ? -15.856 14.620 13.269 1.00 52.96 424 GLU A CA 1
ATOM 857 C C . GLU A 1 133 ? -15.524 15.263 14.612 1.00 49.50 424 GLU A C 1
ATOM 858 O O . GLU A 1 133 ? -15.486 16.493 14.725 1.00 49.39 424 GLU A O 1
ATOM 864 N N . THR A 1 134 ? -15.276 14.416 15.614 1.00 40.16 425 THR A N 1
ATOM 865 C CA . THR A 1 134 ? -14.888 14.850 16.954 1.00 37.30 425 THR A CA 1
ATOM 866 C C . THR A 1 134 ? -13.610 15.713 16.882 1.00 45.02 425 THR A C 1
ATOM 867 O O . THR A 1 134 ? -13.580 16.809 17.429 1.00 42.47 425 THR A O 1
ATOM 871 N N . VAL A 1 135 ? -12.580 15.209 16.187 1.00 34.98 426 VAL A N 1
ATOM 872 C CA . VAL A 1 135 ? -11.280 15.884 16.044 1.00 41.32 426 VAL A CA 1
ATOM 873 C C . VAL A 1 135 ? -11.353 17.235 15.305 1.00 50.02 426 VAL A C 1
ATOM 874 O O . VAL A 1 135 ? -10.771 18.231 15.755 1.00 37.25 426 VAL A O 1
ATOM 878 N N . LEU A 1 136 ? -12.065 17.272 14.178 1.00 39.29 427 LEU A N 1
ATOM 879 C CA . LEU A 1 136 ? -12.260 18.524 13.452 1.00 38.12 427 LEU A CA 1
ATOM 880 C C . LEU A 1 136 ? -12.893 19.618 14.307 1.00 37.38 427 LEU A C 1
ATOM 881 O O . LEU A 1 136 ? -12.576 20.793 14.155 1.00 50.62 427 LEU A O 1
ATOM 886 N N . HIS A 1 137 ? -13.780 19.226 15.207 1.00 46.10 428 HIS A N 1
ATOM 887 C CA . HIS A 1 137 ? -14.329 20.148 16.186 1.00 42.00 428 HIS A CA 1
ATOM 888 C C . HIS A 1 137 ? -13.256 20.882 16.985 1.00 45.49 428 HIS A C 1
ATOM 889 O O . HIS A 1 137 ? -13.268 22.107 17.055 1.00 41.94 428 HIS A O 1
ATOM 896 N N . PHE A 1 138 ? -12.334 20.133 17.586 1.00 41.89 429 PHE A N 1
ATOM 897 C CA . PHE A 1 138 ? -11.233 20.730 18.349 1.00 39.51 429 PHE A CA 1
ATOM 898 C C . PHE A 1 138 ? -10.307 21.566 17.465 1.00 39.93 429 PHE A C 1
ATOM 899 O O . PHE A 1 138 ? -9.888 22.651 17.858 1.00 44.40 429 PHE A O 1
ATOM 907 N N . LEU A 1 139 ? -10.029 21.071 16.262 1.00 37.34 430 LEU A N 1
ATOM 908 C CA . LEU A 1 139 ? -9.185 21.785 15.308 1.00 33.43 430 LEU A CA 1
ATOM 909 C C . LEU A 1 139 ? -9.842 23.057 14.767 1.00 33.99 430 LEU A C 1
ATOM 910 O O . LEU A 1 139 ? -9.149 23.923 14.232 1.00 36.14 430 LEU A O 1
ATOM 915 N N . PHE A 1 140 ? -11.167 23.171 14.907 1.00 40.69 431 PHE A N 1
ATOM 916 C CA . PHE A 1 140 ? -11.891 24.390 14.495 1.00 45.15 431 PHE A CA 1
ATOM 917 C C . PHE A 1 140 ? -12.189 25.317 15.677 1.00 50.39 431 PHE A C 1
ATOM 918 O O . PHE A 1 140 ? -12.744 26.401 15.493 1.00 52.62 431 PHE A O 1
ATOM 926 N N . SER A 1 141 ? -11.808 24.890 16.882 1.00 50.19 432 SER A N 1
ATOM 927 C CA . SER A 1 141 ? -12.305 25.508 18.115 1.00 51.69 432 SER A CA 1
ATOM 928 C C . SER A 1 141 ? -11.952 27.001 18.293 1.00 48.47 432 SER A C 1
ATOM 929 O O . SER A 1 141 ? -12.553 27.691 19.125 1.00 47.50 432 SER A O 1
ATOM 932 N N . LYS A 1 142 ? -10.995 27.497 17.520 1.00 47.70 433 LYS A N 1
ATOM 933 C CA . LYS A 1 142 ? -10.655 28.910 17.590 1.00 43.20 433 LYS A CA 1
ATOM 934 C C . LYS A 1 142 ? -10.875 29.598 16.259 1.00 50.63 433 LYS A C 1
ATOM 935 O O . LYS A 1 142 ? -10.458 30.736 16.071 1.00 62.50 433 LYS A O 1
ATOM 941 N N . PHE A 1 143 ? -11.537 28.906 15.337 1.00 53.00 434 PHE A N 1
ATOM 942 C CA . PHE A 1 143 ? -11.864 29.504 14.051 1.00 54.93 434 PHE A CA 1
ATOM 943 C C . PHE A 1 143 ? -13.059 30.459 14.205 1.00 50.62 434 PHE A C 1
ATOM 944 O O . PHE A 1 143 ? -13.628 30.615 15.298 1.00 37.54 434 PHE A O 1
ATOM 952 N N . THR A 1 144 ? -13.441 31.104 13.118 1.00 44.73 435 THR A N 1
ATOM 953 C CA . THR A 1 144 ? -14.584 32.017 13.182 1.00 58.23 435 THR A CA 1
ATOM 954 C C . THR A 1 144 ? -15.915 31.254 13.258 1.00 58.38 435 THR A C 1
ATOM 955 O O . THR A 1 144 ? -15.985 30.065 12.920 1.00 51.91 435 THR A O 1
ATOM 959 N N . ASN A 1 145 ? -16.959 31.932 13.731 1.00 63.58 436 ASN A N 1
ATOM 960 C CA . ASN A 1 145 ? -18.286 31.324 13.837 1.00 63.37 436 ASN A CA 1
ATOM 961 C C . ASN A 1 145 ? -18.741 30.783 12.480 1.00 53.38 436 ASN A C 1
ATOM 962 O O . ASN A 1 145 ? -19.346 29.709 12.382 1.00 57.81 436 ASN A O 1
ATOM 967 N N . GLU A 1 146 ? -18.397 31.524 11.436 1.00 45.82 437 GLU A N 1
ATOM 968 C CA . GLU A 1 146 ? -18.677 31.152 10.051 1.00 63.56 437 GLU A CA 1
ATOM 969 C C . GLU A 1 146 ? -18.048 29.822 9.635 1.00 70.01 437 GLU A C 1
ATOM 970 O O . GLU A 1 146 ? -18.712 28.963 9.032 1.00 54.09 437 GLU A O 1
ATOM 976 N N . GLU A 1 147 ? -16.756 29.671 9.932 1.00 61.41 438 GLU A N 1
ATOM 977 C CA . GLU A 1 147 ? -16.020 28.489 9.516 1.00 54.93 438 GLU A CA 1
ATOM 978 C C . GLU A 1 147 ? -16.540 27.293 10.285 1.00 46.19 438 GLU A C 1
ATOM 979 O O . GLU A 1 147 ? -16.663 26.201 9.731 1.00 55.41 438 GLU A O 1
ATOM 985 N N . LYS A 1 148 ? -16.894 27.525 11.547 1.00 43.01 439 LYS A N 1
ATOM 986 C CA . LYS A 1 148 ? -17.530 26.510 12.388 1.00 40.07 439 LYS A CA 1
ATOM 987 C C . LYS A 1 148 ? -18.914 26.023 11.896 1.00 50.09 439 LY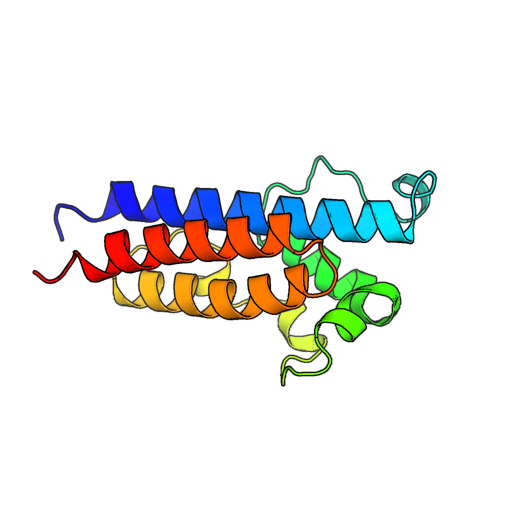S A C 1
ATOM 988 O O . LYS A 1 148 ? -19.173 24.817 11.916 1.00 48.50 439 LYS A O 1
ATOM 994 N N . GLN A 1 149 ? -19.788 26.948 11.467 1.00 49.05 440 GLN A N 1
ATOM 995 C CA . GLN A 1 149 ? -21.060 26.597 10.813 1.00 46.51 440 GLN A CA 1
ATOM 996 C C . GLN A 1 149 ? -20.799 25.753 9.558 1.00 52.77 440 GLN A C 1
ATOM 997 O O . GLN A 1 149 ? -21.434 24.716 9.332 1.00 45.29 440 GLN A O 1
ATOM 1003 N N . SER A 1 150 ? -19.837 26.203 8.756 1.00 61.14 441 SER A N 1
ATOM 1004 C CA . SER A 1 150 ? -19.434 25.502 7.546 1.00 58.22 441 SER A CA 1
ATOM 1005 C C . SER A 1 150 ? -18.983 24.064 7.839 1.00 67.70 441 SER A C 1
ATOM 1006 O O . SER A 1 150 ? -19.181 23.164 7.019 1.00 70.16 441 SER A O 1
ATOM 1009 N N . LEU A 1 151 ? -18.398 23.841 9.015 1.00 59.27 442 LEU A N 1
ATOM 1010 C CA . LEU A 1 151 ? -17.972 22.499 9.398 1.00 54.64 442 LEU A CA 1
ATOM 1011 C C . LEU A 1 151 ? -19.161 21.622 9.779 1.00 50.31 442 LEU A C 1
ATOM 1012 O O . LEU A 1 151 ? -19.216 20.459 9.399 1.00 52.83 442 LEU A O 1
ATOM 1017 N N . GLU A 1 152 ? -20.101 22.184 10.537 1.00 64.51 443 GLU A N 1
ATOM 1018 C CA . GLU A 1 152 ? -21.364 21.512 10.889 1.00 67.53 443 GLU A CA 1
ATOM 1019 C C . GLU A 1 152 ? -22.150 21.066 9.651 1.00 60.34 443 GLU A C 1
ATOM 1020 O O . GLU A 1 152 ? -22.631 19.936 9.572 1.00 55.13 443 GLU A O 1
ATOM 1026 N N . LYS A 1 153 ? -22.266 21.971 8.689 1.00 52.25 444 LYS A N 1
ATOM 1027 C CA . LYS A 1 153 ? -22.927 21.678 7.430 1.00 56.51 444 LYS A CA 1
ATOM 1028 C C . LYS A 1 153 ? -22.270 20.505 6.703 1.00 55.90 444 LYS A C 1
ATOM 1029 O O . LYS A 1 153 ? -22.946 19.658 6.126 1.00 72.20 444 LYS A O 1
ATOM 1035 N N . GLN A 1 154 ? -20.948 20.453 6.739 1.00 60.87 445 GLN A N 1
ATOM 1036 C CA . GLN A 1 154 ? -20.215 19.409 6.035 1.00 66.82 445 GLN A CA 1
ATOM 1037 C C . GLN A 1 154 ? -20.334 18.054 6.747 1.00 59.40 445 GLN A C 1
ATOM 1038 O O . GLN A 1 154 ? -20.454 17.007 6.104 1.00 59.35 445 GLN A O 1
ATOM 1044 N N . ILE A 1 155 ? -20.311 18.101 8.079 1.00 57.38 446 ILE A N 1
ATOM 1045 C CA . ILE A 1 155 ? -20.504 16.943 8.959 1.00 55.07 446 ILE A CA 1
ATOM 1046 C C . ILE A 1 155 ? -21.895 16.318 8.774 1.00 57.74 446 ILE A C 1
ATOM 1047 O O . ILE A 1 155 ? -22.037 15.093 8.752 1.00 71.44 446 ILE A O 1
ATOM 1052 N N . HIS A 1 156 ? -22.910 17.164 8.632 1.00 59.92 447 HIS A N 1
ATOM 1053 C CA . HIS A 1 156 ? -24.286 16.703 8.425 1.00 60.40 447 HIS A CA 1
ATOM 1054 C C . HIS A 1 156 ? -24.387 15.918 7.118 1.00 61.95 447 HIS A C 1
ATOM 1055 O O . HIS A 1 156 ? -24.917 14.806 7.092 1.00 53.02 447 HIS A O 1
ATOM 1062 N N . GLU A 1 157 ? -23.850 16.489 6.043 1.00 55.85 448 GLU A N 1
ATOM 1063 C CA . GLU A 1 157 ? -23.794 15.790 4.761 1.00 60.51 448 GLU A CA 1
ATOM 1064 C C . GLU A 1 157 ? -23.049 14.448 4.834 1.00 76.22 448 GLU A C 1
ATOM 1065 O O . GLU A 1 157 ? -23.437 13.482 4.175 1.00 82.10 448 GLU A O 1
ATOM 1071 N N . TRP A 1 158 ? -21.983 14.385 5.630 1.00 74.74 449 TRP A N 1
ATOM 1072 C CA . TRP A 1 158 ? -21.244 13.137 5.788 1.00 65.12 449 TRP A CA 1
ATOM 1073 C C . TRP A 1 158 ? -22.093 12.070 6.452 1.00 69.56 449 TRP A C 1
ATOM 1074 O O . TRP A 1 158 ? -22.180 10.947 5.951 1.00 75.21 449 TRP A O 1
ATOM 1085 N N . LYS A 1 159 ? -22.691 12.430 7.589 1.00 65.54 450 LYS A N 1
ATOM 1086 C CA . LYS A 1 159 ? -23.543 11.526 8.374 1.00 79.92 450 LYS A CA 1
ATOM 1087 C C . LYS A 1 159 ? -24.722 10.985 7.560 1.00 69.60 450 LYS A C 1
ATOM 1088 O O . LYS A 1 159 ? -24.945 9.774 7.503 1.00 76.91 450 LYS A O 1
ATOM 1094 N N . THR A 1 160 ? -25.454 11.881 6.906 1.00 70.23 451 THR A N 1
ATOM 1095 C CA . THR A 1 160 ? -26.659 11.485 6.193 1.00 83.60 451 THR A CA 1
ATOM 1096 C C . THR A 1 160 ? -26.296 10.583 5.019 1.00 89.57 451 THR A C 1
ATOM 1097 O O . THR A 1 160 ? -26.958 9.582 4.796 1.00 100.95 451 THR A O 1
ATOM 1101 N N . SER A 1 161 ? -25.220 10.908 4.306 1.00 81.54 452 SER A N 1
ATOM 1102 C CA . SER A 1 161 ? -24.758 10.073 3.196 1.00 87.21 452 SER A CA 1
ATOM 1103 C C . SER A 1 161 ? -24.278 8.703 3.688 1.00 96.36 452 SER A C 1
ATOM 1104 O O . SER A 1 161 ? -24.300 7.714 2.953 1.00 101.75 452 SER A O 1
ATOM 1107 N N . ILE A 1 162 ? -23.843 8.657 4.942 1.00 96.32 453 ILE A N 1
ATOM 1108 C CA . ILE A 1 162 ? -23.484 7.404 5.592 1.00 84.42 453 ILE A CA 1
ATOM 1109 C C . ILE A 1 162 ? -24.733 6.732 6.179 1.00 81.43 453 ILE A C 1
ATOM 1110 O O . ILE A 1 162 ? -24.971 5.547 5.946 1.00 71.39 453 ILE A O 1
ATOM 1115 N N . ASN A 1 163 ? -25.528 7.508 6.922 1.00 79.84 454 ASN A N 1
ATOM 1116 C CA . ASN A 1 163 ? -26.719 7.001 7.615 1.00 82.97 454 ASN A CA 1
ATOM 1117 C C . ASN A 1 163 ? -27.862 6.679 6.659 1.00 97.60 454 ASN A C 1
ATOM 1118 O O . ASN A 1 163 ? -28.901 6.148 7.063 1.00 108.64 454 ASN A O 1
ATOM 1123 N N . ALA A 1 164 ? -27.661 7.008 5.388 1.00 101.59 455 ALA A N 1
ATOM 1124 C CA . ALA A 1 164 ? -28.588 6.610 4.344 1.00 107.47 455 ALA A CA 1
ATOM 1125 C C . ALA A 1 164 ? -28.029 5.390 3.613 1.00 102.61 455 ALA A C 1
ATOM 1126 O O . ALA A 1 164 ? -28.303 5.180 2.426 1.00 100.16 455 ALA A O 1
ATOM 1128 N N . ILE A 1 165 ? -27.238 4.588 4.321 1.00 103.01 456 ILE A N 1
ATOM 1129 C CA . ILE A 1 165 ? -26.975 3.220 3.891 1.00 112.24 456 ILE A CA 1
ATOM 1130 C C . ILE A 1 165 ? -27.223 2.240 5.043 1.00 117.62 456 ILE A C 1
ATOM 1131 O O . ILE A 1 165 ? -26.430 2.134 5.981 1.00 111.51 456 ILE A O 1
ATOM 1136 N N . SER A 1 166 ? -28.358 1.558 4.970 1.00 126.68 457 SER A N 1
ATOM 1137 C CA . SER A 1 166 ? -28.516 0.236 5.551 1.00 133.45 457 SER A CA 1
ATOM 1138 C C . SER A 1 166 ? -28.767 -0.622 4.317 1.00 142.16 457 SER A C 1
ATOM 1139 O O . SER A 1 166 ? -29.046 -0.086 3.242 1.00 144.22 457 SER A O 1
ATOM 1142 N N . THR A 1 167 ? -28.650 -1.940 4.446 1.00 144.30 458 THR A N 1
ATOM 1143 C CA . THR A 1 167 ? -28.789 -2.827 3.285 1.00 143.41 458 THR A CA 1
ATOM 1144 C C . THR A 1 167 ? -30.254 -3.112 2.930 1.00 140.40 458 THR A C 1
ATOM 1145 O O . THR A 1 167 ? -30.553 -3.704 1.886 1.00 135.96 458 THR A O 1
#

GO terms:
  GO:0005634 nucleus (C, IDA)
  GO:0005737 cytoplasm (C, IDA)
  GO:0004521 RNA endonuclease activity (F, IDA)
  GO:0004521 RNA endonuclease activity (F, IMP)
  GO:0071032 nuclear mRNA surveillance of mRNP export (P, IMP)

InterPro domains:
  IPR002716 PIN domain [PF13638] (132-274)
  IPR002716 PIN domain [SM00670] (130-262)
  IPR029060 PIN-like domain superfamily [SSF88723] (132-275)
  IPR049014 Transcriptional protein SWT1, C-terminal domain [PF21693] (333-449)
  IPR052626 SWT1 Transcriptional Regulator [PTHR16161] (104-317)

Nearest PDB structures (foldseek):
  4pqz-assembly1_A  TM=1.007E+00  e=3.135E-21  Saccharomyces cerevisiae
  2eb8-assembly1_A  TM=2.664E-01  e=8.534E-01  Physeter macrocephalus
  6hit-assembly2_H  TM=2.508E-01  e=9.524E-01  Gadus morhua
  3v2v-assembly1_A  TM=2.682E-01  e=3.362E+00  Equus caballus

Radius of gyration: 15.23 Å; Cα contacts (8 Å, |Δi|>4): 105; chains: 1; bounding box: 40×38×31 Å

Sequence (136 aa):
PLQFDKVSQNVFEQVKETIFFAIDHTLRKEYGEDIGFIDYNPDKLTT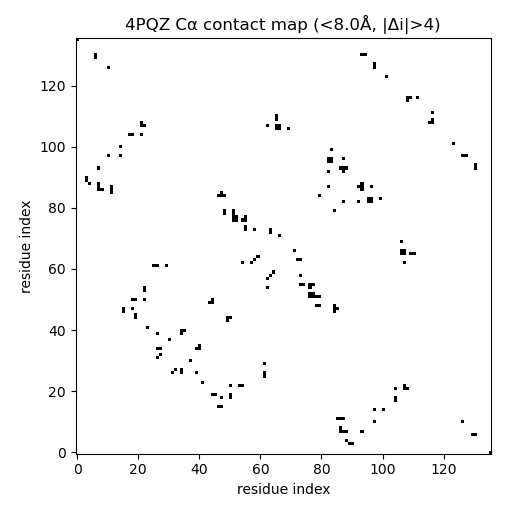IENASNYIYLFWVSVFSELFTCSKIKKNEWKSLPTVLKSKPTNLNDLRTFEQFWETVLHFLFSKFTNEEKQSLEKQIHEWKTSINAIST

Organism: Saccharomyces cerevisiae (strain ATCC 204508 / S288c) (NCBI:txid559292)

Secondary structure (DSSP, 8-state):
--THHHHHHHHHHHHHHHHHHHHHHHHHHHHGGGGTTTT--STT--SHHHHHHHHHHTIIIIIHHHTTTSS--GGGGTS--HHHHS---SHHHHHHHHHHHHHHHHHHTTTS-HHHHHHHHHHHHHHHHHHHT---

Solvent-accessible surface area: 8232 Å² total; per-residue (Å²): 106,180,142,13,89,160,28,0,95,55,2,23,62,59,0,36,118,10,0,32,83,0,0,36,66,14,0,110,173,96,53,38,178,79,21,57,172,37,116,2,89,45,122,140,12,74,62,2,94,35,0,5,71,24,0,52,111,19,24,127,74,10,0,35,97,13,4,104,117,26,199,34,160,74,106,56,2,134,81,5,73,101,44,11,47,54,74,4,113,66,64,108,36,0,84,57,0,4,91,38,0,21,68,0,0,75,40,0,8,55,137,23,78,100,139,43,81,116,62,3,91,136,49,5,116,78,4,79,59,42,3,103,83,23,111,155

Foldseek 3Di:
DVVPVVLLVVLVVVLLVLLLVLLVVQLCVQQPPCCVVVPDDSVVSPWVLSSLVSCLVCVVPTQVVLQVVDPDDSVCSPDPDVLQGDGDPDLVSLCVNLVVSLVVSCSSCVPPDPVVVVVSVVVSVVSCCSSVVDDD